Protein AF-A0A174BHV2-F1 (afdb_monomer)

pLDDT: mean 80.95, std 11.65, range [46.72, 91.5]

Radius of gyration: 16.18 Å; Cα contacts (8 Å, |Δi|>4): 27; chains: 1; bounding box: 38×16×47 Å

Nearest PDB structures (foldseek):
  7nk7-assembly1_G  TM=4.223E-01  e=9.376E+00  Mycolicibacterium smegmatis MC2 155

Secondary structure (DSSP, 8-state):
-HHHHHHHHHHHHHHHHHHHHHHHHHHHHHHHSPPPPTTT-HHHHHHHHHHHHHHHHHHHHHHHS--

InterPro domains:
  IPR026989 Transposon-encoded protein TnpV [PF14198] (1-65)

Mean predicted aligned error: 7.95 Å

Organism: NCBI:txid40520

Sequence (67 aa):
MLLQDTIGEHLLEVDKAAREREEVILKQLEEKEPLRDKEADQMAWVRAANQHRAIAKEIILRKLIYV

Foldseek 3Di:
DVVVVVVVVVVVVLVVVLVVQLVVQLVVLCVVPPADPCVVPVVSNVVSSVVSSVVSVVVSCVVRVPD

Structure (mmCIF, N/CA/C/O backbone):
data_AF-A0A174BHV2-F1
#
_entry.id   AF-A0A174BHV2-F1
#
loop_
_atom_site.group_PDB
_atom_site.id
_atom_site.type_symbol
_atom_site.label_atom_id
_atom_site.label_alt_id
_atom_site.label_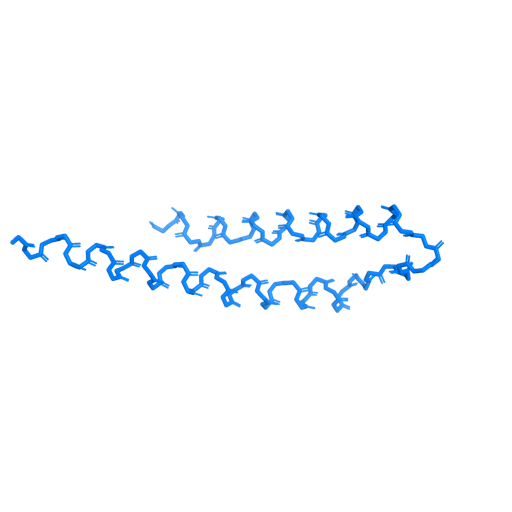comp_id
_atom_site.label_asym_id
_atom_site.label_entity_id
_atom_site.label_seq_id
_atom_site.pdbx_PDB_ins_code
_atom_site.Cartn_x
_atom_site.Cartn_y
_atom_site.Cartn_z
_atom_site.occupancy
_atom_site.B_iso_or_equiv
_atom_site.auth_seq_id
_atom_site.auth_comp_id
_atom_site.auth_asym_id
_atom_site.auth_atom_id
_atom_site.pdbx_PDB_model_num
ATOM 1 N N . MET A 1 1 ? -13.321 2.750 33.566 1.00 51.47 1 MET A N 1
ATOM 2 C CA . MET A 1 1 ? -14.012 3.323 32.394 1.00 51.47 1 MET A CA 1
ATOM 3 C C . MET A 1 1 ? -13.929 2.288 31.283 1.00 51.47 1 MET A C 1
ATOM 5 O O . MET A 1 1 ? -12.904 2.210 30.639 1.00 51.47 1 MET A O 1
ATOM 9 N N . LEU A 1 2 ? -14.966 1.467 31.097 1.00 54.97 2 LEU A N 1
ATOM 10 C CA . LEU A 1 2 ? -14.952 0.330 30.154 1.00 54.97 2 LEU A CA 1
ATOM 11 C C . LEU A 1 2 ? -14.882 0.738 28.668 1.00 54.97 2 LEU A C 1
ATOM 13 O O . LEU A 1 2 ? -14.605 -0.096 27.823 1.00 54.97 2 LEU A O 1
ATOM 17 N N . LEU A 1 3 ? -15.128 2.015 28.351 1.00 56.88 3 LEU A N 1
ATOM 18 C CA . LEU A 1 3 ? -15.170 2.533 26.978 1.00 56.88 3 LEU A CA 1
ATOM 19 C C . LEU A 1 3 ? -13.789 2.891 26.398 1.00 56.88 3 LEU A C 1
ATOM 21 O O . LEU A 1 3 ? -13.638 2.896 25.180 1.00 56.88 3 LEU A O 1
ATOM 25 N N . GLN A 1 4 ? -12.788 3.204 27.231 1.00 56.03 4 GLN A N 1
ATOM 26 C CA . GLN A 1 4 ? -11.442 3.548 26.740 1.00 56.03 4 GLN A CA 1
ATOM 27 C C . GLN A 1 4 ? -10.686 2.312 26.243 1.00 56.03 4 GLN A C 1
ATOM 29 O O . GLN A 1 4 ? -10.045 2.382 25.195 1.00 56.03 4 GLN A O 1
ATOM 34 N N . ASP A 1 5 ? -10.828 1.186 26.943 1.00 59.91 5 ASP A N 1
ATOM 35 C CA . ASP A 1 5 ? -10.169 -0.071 26.581 1.00 59.91 5 ASP A CA 1
ATOM 36 C C . ASP A 1 5 ? -10.740 -0.644 25.268 1.00 59.91 5 ASP A C 1
ATOM 38 O O . ASP A 1 5 ? -9.986 -1.033 24.379 1.00 59.91 5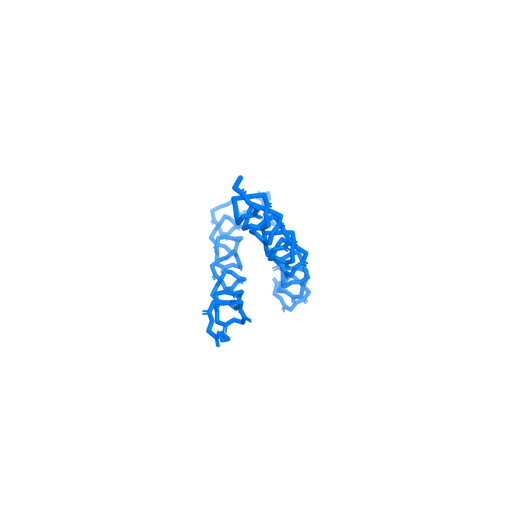 ASP A O 1
ATOM 42 N N . THR A 1 6 ? -12.062 -0.567 25.063 1.00 64.69 6 THR A N 1
ATOM 43 C CA . THR A 1 6 ? -12.721 -1.075 23.843 1.00 64.69 6 THR A CA 1
ATOM 44 C C . THR A 1 6 ? -12.467 -0.228 22.593 1.00 64.69 6 THR A C 1
ATOM 46 O O . THR A 1 6 ? -12.408 -0.759 21.488 1.00 64.69 6 THR A O 1
ATOM 49 N N . ILE A 1 7 ? -12.327 1.098 22.734 1.00 73.12 7 ILE A N 1
ATOM 50 C CA . ILE A 1 7 ? -12.041 1.986 21.590 1.00 73.12 7 ILE A CA 1
ATOM 51 C C . ILE A 1 7 ? -10.596 1.795 21.116 1.00 73.12 7 ILE A C 1
ATOM 53 O O . ILE A 1 7 ? -10.344 1.799 19.913 1.00 73.12 7 ILE A O 1
ATOM 57 N N . GLY A 1 8 ? -9.656 1.598 22.047 1.00 72.19 8 GLY A N 1
ATOM 58 C CA . GLY A 1 8 ? -8.263 1.298 21.717 1.00 72.19 8 GLY A CA 1
ATOM 59 C C . GLY A 1 8 ? -8.118 -0.013 20.944 1.00 72.19 8 GLY A C 1
ATOM 60 O O . GLY A 1 8 ? -7.462 -0.037 19.904 1.00 72.19 8 GLY A O 1
ATOM 61 N N . GLU A 1 9 ? -8.781 -1.078 21.405 1.00 78.75 9 GLU A N 1
ATOM 62 C CA . GLU A 1 9 ? -8.809 -2.369 20.703 1.00 78.75 9 GLU A CA 1
ATOM 63 C C . GLU A 1 9 ? -9.432 -2.250 19.310 1.00 78.75 9 GLU A C 1
ATOM 65 O O . GLU A 1 9 ? -8.836 -2.698 18.333 1.00 78.75 9 GLU A O 1
ATOM 70 N N . HIS A 1 10 ? -10.571 -1.564 19.184 1.00 77.75 10 HIS A N 1
ATOM 71 C CA . HIS A 1 10 ? -11.224 -1.386 17.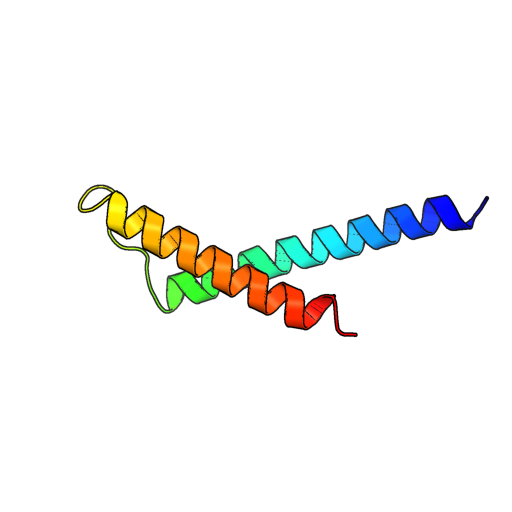890 1.00 77.75 10 HIS A CA 1
ATOM 72 C C . HIS A 1 10 ? -10.352 -0.608 16.888 1.00 77.75 10 HIS A C 1
ATOM 74 O O . HIS A 1 10 ? -10.253 -0.988 15.722 1.00 77.75 10 HIS A O 1
ATOM 80 N N . LEU A 1 11 ? -9.663 0.453 17.325 1.00 78.75 11 LEU A N 1
ATOM 81 C CA . LEU A 1 11 ? -8.735 1.198 16.464 1.00 78.75 11 LEU A CA 1
ATOM 82 C C . LEU A 1 11 ? -7.541 0.341 16.016 1.00 78.75 11 LEU A C 1
ATOM 84 O O . LEU A 1 11 ? -7.102 0.467 14.872 1.00 78.75 11 LEU A O 1
ATOM 88 N N . LEU A 1 12 ? -7.036 -0.541 16.884 1.00 82.69 12 LEU A N 1
ATOM 89 C CA . LEU A 1 12 ? -5.972 -1.488 16.538 1.00 82.69 12 LEU A CA 1
ATOM 90 C C . LEU A 1 12 ? -6.442 -2.530 15.518 1.00 82.69 12 LEU A C 1
ATOM 92 O O . LEU A 1 12 ? -5.707 -2.840 14.580 1.00 82.69 12 LEU A O 1
ATOM 96 N N . GLU A 1 13 ? -7.661 -3.050 15.660 1.00 82.00 13 GLU A N 1
ATOM 97 C CA . GLU A 1 13 ? -8.250 -3.967 14.680 1.00 82.00 13 GLU A CA 1
ATOM 98 C C . GLU A 1 13 ? -8.448 -3.293 13.317 1.00 82.00 13 GLU A C 1
ATOM 100 O O . GLU A 1 13 ? -8.117 -3.880 12.284 1.00 82.00 13 GLU A O 1
ATOM 105 N N . VAL A 1 14 ? -8.925 -2.044 13.305 1.00 81.56 14 VAL A N 1
ATOM 106 C CA . VAL A 1 14 ? -9.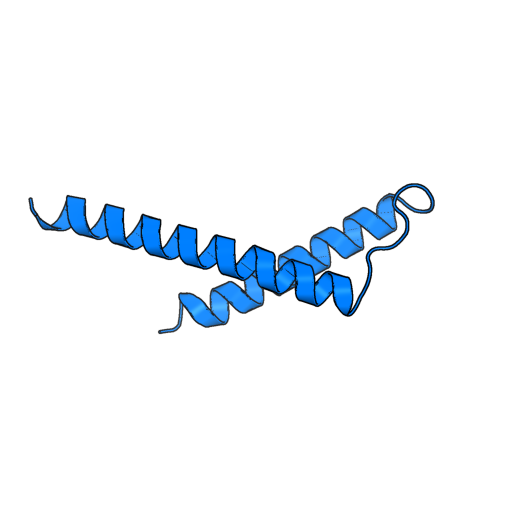101 -1.250 12.080 1.00 81.56 14 VAL A CA 1
ATOM 107 C C . VAL A 1 14 ? -7.756 -0.966 11.402 1.00 81.56 14 VAL A C 1
ATOM 109 O O . VAL A 1 14 ? -7.650 -1.129 10.186 1.00 81.56 14 VAL A O 1
ATOM 112 N N . ASP A 1 15 ? -6.714 -0.598 12.155 1.00 82.06 15 ASP A N 1
ATOM 113 C CA . ASP A 1 15 ? -5.360 -0.388 11.618 1.00 82.06 15 ASP A CA 1
ATOM 114 C C . ASP A 1 15 ? -4.764 -1.690 11.059 1.00 82.06 15 ASP A C 1
ATOM 116 O O . ASP A 1 15 ? -4.224 -1.700 9.949 1.00 82.06 15 ASP A O 1
ATOM 120 N N . LYS A 1 16 ? -4.938 -2.816 11.760 1.00 86.25 16 LYS A N 1
ATOM 121 C CA . LYS A 1 16 ? -4.496 -4.128 11.274 1.00 86.25 16 LYS A CA 1
ATOM 122 C C . LYS A 1 16 ? -5.201 -4.507 9.969 1.00 86.25 16 LYS A C 1
ATOM 124 O O . LYS A 1 16 ? -4.537 -4.866 8.997 1.00 86.25 16 LYS A O 1
ATOM 129 N N . ALA A 1 17 ? -6.524 -4.360 9.916 1.00 83.38 17 ALA A N 1
ATOM 130 C CA . ALA A 1 17 ? -7.307 -4.632 8.715 1.00 83.38 17 ALA A CA 1
ATOM 131 C C . ALA A 1 17 ? -6.934 -3.696 7.552 1.00 83.38 17 ALA A C 1
ATOM 133 O O . ALA A 1 17 ? -6.935 -4.115 6.392 1.00 83.38 17 ALA A O 1
ATOM 134 N N . ALA A 1 18 ? -6.596 -2.435 7.839 1.00 81.75 18 ALA A N 1
ATOM 135 C CA . ALA A 1 18 ? -6.121 -1.491 6.835 1.00 81.75 18 ALA A CA 1
ATOM 136 C C . ALA A 1 18 ? -4.771 -1.923 6.243 1.00 81.75 18 ALA A C 1
ATOM 138 O O . ALA A 1 18 ? -4.631 -1.915 5.022 1.00 81.75 18 ALA A O 1
ATOM 139 N N . ARG A 1 19 ? -3.815 -2.363 7.074 1.00 85.12 19 ARG A N 1
ATOM 140 C CA . ARG A 1 19 ? -2.493 -2.839 6.624 1.00 85.12 19 ARG A CA 1
ATOM 141 C C . ARG A 1 19 ? -2.574 -4.114 5.795 1.00 85.12 19 ARG A C 1
ATOM 143 O O . ARG A 1 19 ? -1.969 -4.183 4.730 1.00 85.12 19 ARG A O 1
ATOM 150 N N . GLU A 1 20 ? -3.355 -5.096 6.243 1.00 87.75 20 GLU A N 1
ATOM 151 C CA . GLU A 1 20 ? -3.564 -6.339 5.488 1.00 87.75 20 GLU A CA 1
ATOM 152 C C . GLU A 1 20 ? -4.179 -6.047 4.111 1.00 87.75 20 GLU A C 1
ATOM 154 O O . GLU A 1 20 ? -3.759 -6.601 3.094 1.00 87.75 20 GLU A O 1
ATOM 159 N N . ARG A 1 21 ? -5.136 -5.113 4.048 1.00 84.81 21 ARG A N 1
ATOM 160 C CA . ARG A 1 21 ? -5.729 -4.672 2.778 1.00 84.81 21 ARG A CA 1
ATOM 161 C C . ARG A 1 21 ? -4.751 -3.877 1.917 1.00 84.81 21 ARG A C 1
ATOM 163 O O . ARG A 1 21 ? -4.769 -4.057 0.702 1.00 84.81 21 ARG A O 1
ATOM 170 N N . GLU A 1 22 ? -3.919 -3.022 2.509 1.00 87.31 22 GLU A N 1
ATOM 171 C CA . GLU A 1 22 ? -2.879 -2.277 1.790 1.00 87.31 22 GLU A CA 1
ATOM 172 C C . GLU A 1 22 ? -1.918 -3.224 1.083 1.00 87.31 22 GLU A C 1
ATOM 174 O O . GLU A 1 22 ? -1.682 -3.062 -0.112 1.00 87.31 22 GLU A O 1
ATOM 179 N N . GLU A 1 23 ? -1.441 -4.257 1.774 1.00 87.75 23 GLU A N 1
ATOM 180 C CA . GLU A 1 23 ? -0.530 -5.236 1.186 1.00 87.75 23 GLU A CA 1
ATOM 181 C C . GLU A 1 23 ? -1.171 -5.983 0.007 1.00 87.75 23 GLU A C 1
ATOM 183 O O . GLU A 1 23 ? -0.547 -6.140 -1.044 1.00 87.75 23 GLU A O 1
ATOM 188 N N . VAL A 1 24 ? -2.436 -6.397 0.140 1.00 90.38 24 VAL A N 1
ATOM 189 C CA . VAL A 1 24 ? -3.171 -7.063 -0.947 1.00 90.38 24 VAL A CA 1
ATOM 190 C C . VAL A 1 24 ? -3.344 -6.138 -2.152 1.00 90.38 24 VAL A C 1
ATOM 192 O O . VAL A 1 24 ? -3.138 -6.564 -3.288 1.00 90.38 24 VAL A O 1
ATOM 195 N N . ILE A 1 25 ? -3.702 -4.871 -1.929 1.00 88.62 25 ILE A N 1
ATOM 196 C CA . ILE A 1 25 ? -3.900 -3.907 -3.016 1.00 88.62 25 ILE A CA 1
ATOM 197 C C . ILE A 1 25 ? -2.573 -3.593 -3.711 1.00 88.62 25 ILE A C 1
ATOM 199 O O . ILE A 1 25 ? -2.540 -3.525 -4.936 1.00 88.62 25 ILE A O 1
ATOM 203 N N . LEU A 1 26 ? -1.482 -3.439 -2.957 1.00 89.19 26 LEU A N 1
ATOM 204 C CA . LEU A 1 26 ? -0.159 -3.200 -3.529 1.00 89.19 26 LEU A CA 1
ATOM 205 C C . LEU A 1 26 ? 0.304 -4.381 -4.389 1.00 89.19 26 LEU A C 1
ATOM 207 O O . LEU A 1 26 ? 0.731 -4.149 -5.515 1.00 89.19 26 LEU A O 1
ATOM 211 N N . LYS A 1 27 ? 0.126 -5.629 -3.930 1.00 89.31 27 LYS A N 1
ATOM 212 C CA . LYS A 1 27 ? 0.427 -6.823 -4.744 1.00 89.31 27 LYS A CA 1
ATOM 213 C C . LYS A 1 27 ? -0.386 -6.850 -6.039 1.00 89.31 27 LYS A C 1
ATOM 215 O O . LYS A 1 27 ? 0.167 -7.077 -7.106 1.00 89.31 27 LYS A O 1
ATOM 220 N N . GLN A 1 28 ? -1.683 -6.547 -5.969 1.00 88.88 28 GLN A N 1
ATOM 221 C CA . GLN A 1 28 ? -2.539 -6.488 -7.161 1.00 88.88 28 GLN A CA 1
ATOM 222 C C . GLN A 1 28 ? -2.153 -5.361 -8.129 1.00 88.88 28 GLN A C 1
ATOM 224 O O . GLN A 1 28 ? -2.320 -5.507 -9.341 1.00 88.88 28 GLN A O 1
ATOM 229 N N . LEU A 1 29 ? -1.688 -4.219 -7.615 1.00 88.81 29 LEU A N 1
ATOM 230 C CA . LEU A 1 29 ? -1.197 -3.117 -8.443 1.00 88.81 29 LEU A CA 1
ATOM 231 C C . LEU A 1 29 ? 0.124 -3.483 -9.117 1.00 88.81 29 LEU A C 1
ATOM 233 O O . LEU A 1 29 ? 0.274 -3.208 -10.300 1.00 88.81 29 LEU A O 1
ATOM 237 N N . GLU A 1 30 ? 1.024 -4.158 -8.407 1.00 87.75 30 GLU A N 1
ATOM 238 C CA . GLU A 1 30 ? 2.302 -4.626 -8.945 1.00 87.75 30 GLU A CA 1
ATOM 239 C C . GLU A 1 30 ? 2.124 -5.742 -9.991 1.00 87.75 30 GLU A C 1
ATOM 241 O O . GLU A 1 30 ? 2.818 -5.750 -11.003 1.00 87.75 30 GLU A O 1
ATOM 246 N N . GLU A 1 31 ? 1.143 -6.634 -9.821 1.00 89.56 31 GLU A N 1
ATOM 247 C CA . GLU A 1 31 ? 0.773 -7.631 -10.839 1.00 89.56 31 GLU A CA 1
ATOM 248 C C . GLU A 1 31 ? 0.215 -6.991 -12.120 1.00 89.56 31 GLU A C 1
ATOM 250 O O . GLU A 1 31 ? 0.490 -7.459 -13.226 1.00 89.56 31 GLU A O 1
ATOM 255 N N . LYS A 1 32 ? -0.596 -5.933 -11.989 1.00 88.44 32 LYS A N 1
ATOM 256 C CA . LYS A 1 32 ? -1.217 -5.248 -13.136 1.00 88.44 32 LYS A CA 1
ATOM 257 C C . LYS A 1 32 ? -0.273 -4.281 -13.835 1.00 88.44 32 LYS A C 1
ATOM 259 O O . LYS A 1 32 ? -0.323 -4.143 -15.054 1.00 88.44 32 LYS A O 1
ATOM 264 N N . GLU A 1 33 ? 0.529 -3.574 -13.058 1.00 86.38 33 GLU A N 1
ATOM 265 C CA . GLU A 1 33 ? 1.461 -2.558 -13.514 1.00 86.38 33 GLU A CA 1
ATOM 266 C C . GLU A 1 33 ? 2.789 -2.782 -12.783 1.00 86.38 33 GLU A C 1
ATOM 268 O O . GLU A 1 33 ? 3.035 -2.161 -11.752 1.00 86.38 33 GLU A O 1
ATOM 273 N N . PRO A 1 34 ? 3.653 -3.684 -13.275 1.00 85.25 34 PRO A N 1
ATOM 274 C CA . PRO A 1 34 ? 4.918 -3.956 -12.614 1.00 85.25 34 PRO A CA 1
ATOM 275 C C . PRO A 1 34 ? 5.755 -2.685 -12.530 1.00 85.25 34 PRO A C 1
ATOM 277 O O . PRO A 1 34 ? 5.844 -1.895 -13.479 1.00 85.25 34 PRO A O 1
ATOM 280 N N . LEU A 1 35 ? 6.381 -2.485 -11.373 1.00 84.56 35 LEU A N 1
ATOM 281 C CA . LEU A 1 35 ? 7.288 -1.367 -11.185 1.00 84.56 35 LEU A CA 1
ATOM 282 C C . LEU A 1 35 ? 8.456 -1.492 -12.169 1.00 84.56 35 LEU A C 1
ATOM 284 O O . LEU A 1 35 ? 8.956 -2.581 -12.448 1.00 84.56 35 LEU A O 1
ATOM 288 N N . ARG A 1 36 ? 8.882 -0.347 -12.708 1.00 81.56 36 ARG A N 1
ATOM 289 C CA . ARG A 1 36 ? 10.036 -0.276 -13.614 1.00 81.56 36 ARG A CA 1
ATOM 290 C C . ARG A 1 36 ? 11.293 -0.786 -12.917 1.00 81.56 36 ARG A C 1
ATOM 292 O O . ARG A 1 36 ? 11.363 -0.795 -11.695 1.00 81.56 36 ARG A O 1
ATOM 299 N N . ASP A 1 37 ? 12.312 -1.156 -13.677 1.00 84.81 37 ASP A N 1
ATOM 300 C CA . ASP A 1 37 ? 13.591 -1.499 -13.066 1.00 84.81 37 ASP A CA 1
ATOM 301 C C . ASP A 1 37 ? 14.173 -0.280 -12.327 1.00 84.81 37 ASP A C 1
ATOM 303 O O . ASP A 1 37 ? 14.381 0.794 -12.903 1.00 84.81 37 ASP A O 1
ATOM 307 N N . LYS A 1 38 ? 14.395 -0.452 -11.022 1.00 85.44 38 LYS A N 1
ATOM 308 C CA . LYS A 1 38 ? 14.887 0.591 -10.124 1.00 85.44 38 LYS A CA 1
ATOM 309 C C . LYS A 1 38 ? 16.314 1.009 -10.467 1.00 85.44 38 LYS A C 1
ATOM 311 O O . LYS A 1 38 ? 16.655 2.172 -10.253 1.00 85.44 38 LYS A O 1
ATOM 316 N N . GLU A 1 39 ? 17.133 0.083 -10.962 1.00 85.44 39 GLU A N 1
ATOM 317 C CA . GLU A 1 39 ? 18.525 0.360 -11.328 1.00 85.44 39 GLU A CA 1
ATOM 318 C C . GLU A 1 39 ? 18.613 1.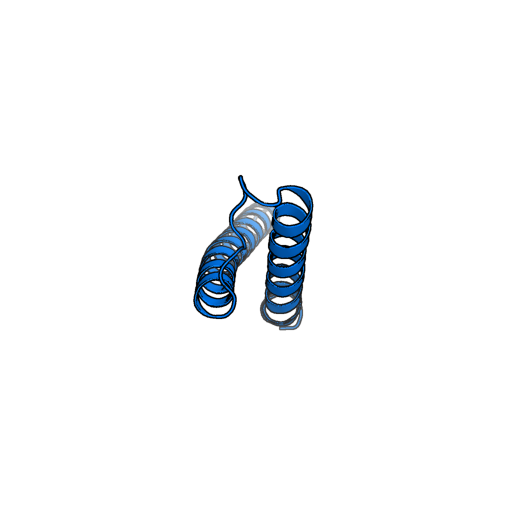137 -12.644 1.00 85.44 39 GLU A C 1
ATOM 320 O O . GLU A 1 39 ? 19.472 2.004 -12.795 1.00 85.44 39 GLU A O 1
ATOM 325 N N . ALA A 1 40 ? 17.680 0.883 -13.566 1.00 84.69 40 ALA A N 1
ATOM 326 C CA . ALA A 1 40 ? 17.622 1.558 -14.857 1.00 84.69 40 ALA A CA 1
ATOM 327 C C . ALA A 1 40 ? 17.058 2.987 -14.766 1.00 84.69 40 ALA A C 1
ATOM 329 O O . ALA A 1 40 ? 17.543 3.883 -15.456 1.00 84.69 40 ALA A O 1
ATOM 330 N N . ASP A 1 41 ? 16.034 3.217 -13.933 1.00 86.88 41 ASP A N 1
ATOM 331 C CA . ASP A 1 41 ? 15.439 4.546 -13.742 1.00 86.88 41 ASP A CA 1
ATOM 332 C C . ASP A 1 41 ? 14.852 4.715 -12.332 1.00 86.88 41 ASP A C 1
ATOM 334 O O . ASP A 1 41 ? 13.662 4.500 -12.063 1.00 86.88 41 ASP A O 1
ATOM 338 N N . GLN A 1 42 ? 15.710 5.158 -11.413 1.00 87.69 42 GLN A N 1
ATOM 339 C CA . GLN A 1 42 ? 15.359 5.353 -10.010 1.00 87.69 42 GLN A CA 1
ATOM 340 C C . GLN A 1 42 ? 14.232 6.382 -9.811 1.00 87.69 42 GLN A C 1
ATOM 342 O O . GLN A 1 42 ? 13.386 6.202 -8.931 1.00 87.69 42 GLN A O 1
ATOM 347 N N . MET A 1 43 ? 14.184 7.457 -10.608 1.00 90.06 43 MET A N 1
ATOM 348 C CA . MET A 1 43 ? 13.152 8.492 -10.453 1.00 90.06 43 MET A CA 1
ATOM 349 C C . MET A 1 43 ? 11.787 7.998 -10.925 1.00 90.06 43 ME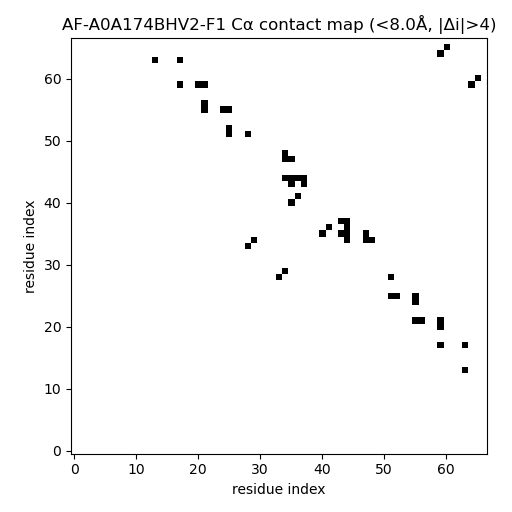T A C 1
ATOM 351 O O . MET A 1 43 ? 10.777 8.255 -10.260 1.00 90.06 43 MET A O 1
ATOM 355 N N . ALA A 1 44 ? 11.741 7.273 -12.044 1.00 86.50 44 ALA A N 1
ATOM 356 C CA . ALA A 1 44 ? 10.501 6.675 -12.516 1.00 86.50 44 ALA A CA 1
ATOM 357 C C . ALA A 1 44 ? 10.005 5.577 -11.567 1.00 86.50 44 ALA A C 1
ATOM 359 O O . ALA A 1 44 ? 8.801 5.500 -11.322 1.00 86.50 44 ALA A O 1
ATOM 360 N N . TRP A 1 45 ? 10.912 4.796 -10.970 1.00 91.50 45 TRP A N 1
ATOM 361 C CA . TRP A 1 45 ? 10.559 3.813 -9.946 1.00 91.50 45 TRP A CA 1
ATOM 362 C C . TRP A 1 45 ? 9.916 4.461 -8.718 1.00 91.50 45 TRP A C 1
ATOM 364 O O . TRP A 1 45 ? 8.830 4.059 -8.304 1.00 91.50 45 TRP A O 1
ATOM 374 N N . VAL A 1 46 ? 10.534 5.516 -8.168 1.00 90.19 46 VAL A N 1
ATOM 375 C CA . VAL A 1 46 ? 9.980 6.244 -7.012 1.00 90.19 46 VAL A CA 1
ATOM 376 C C . VAL A 1 46 ? 8.614 6.842 -7.347 1.00 90.19 46 VAL A C 1
ATOM 378 O O . VAL A 1 46 ? 7.697 6.775 -6.527 1.00 90.19 46 VAL A O 1
ATOM 381 N N . ARG A 1 47 ? 8.443 7.403 -8.551 1.00 89.88 47 ARG A N 1
ATOM 382 C CA . ARG A 1 47 ? 7.152 7.944 -8.994 1.00 89.88 47 ARG A CA 1
ATOM 383 C C . ARG A 1 47 ? 6.076 6.856 -9.053 1.00 89.88 47 ARG A C 1
ATOM 385 O O . ARG A 1 47 ? 4.998 7.067 -8.503 1.00 89.88 47 ARG A O 1
ATOM 392 N N . ALA A 1 48 ? 6.375 5.714 -9.670 1.00 88.38 48 ALA A N 1
ATOM 393 C CA . ALA A 1 48 ? 5.438 4.600 -9.795 1.00 88.38 48 ALA A CA 1
ATOM 394 C C . ALA A 1 48 ? 5.063 4.014 -8.422 1.00 88.38 48 ALA A C 1
ATOM 396 O O . ALA A 1 48 ? 3.883 3.884 -8.106 1.00 88.38 48 ALA A O 1
ATOM 397 N N . ALA A 1 49 ? 6.049 3.787 -7.549 1.00 89.00 49 ALA A N 1
ATOM 398 C CA . ALA A 1 49 ? 5.810 3.295 -6.194 1.00 89.00 49 ALA A CA 1
ATOM 399 C C . ALA A 1 49 ? 4.943 4.264 -5.365 1.00 89.00 49 ALA A C 1
ATOM 401 O O . ALA A 1 49 ? 4.041 3.845 -4.633 1.00 89.00 49 ALA A O 1
ATOM 402 N N . ASN A 1 50 ? 5.173 5.575 -5.495 1.00 90.44 50 ASN A N 1
ATOM 403 C CA . ASN A 1 50 ? 4.356 6.587 -4.823 1.00 90.44 50 ASN A CA 1
ATOM 404 C C . ASN A 1 50 ? 2.924 6.638 -5.370 1.00 90.44 50 ASN A C 1
ATOM 406 O O . ASN A 1 50 ? 1.983 6.790 -4.591 1.00 90.44 50 ASN A O 1
ATOM 410 N N . GLN A 1 51 ? 2.746 6.476 -6.682 1.00 90.44 51 GLN A N 1
ATOM 411 C CA . GLN A 1 51 ? 1.430 6.400 -7.312 1.00 90.44 51 GLN A CA 1
ATOM 412 C C . GLN A 1 51 ? 0.650 5.174 -6.824 1.00 90.44 51 GLN A C 1
ATOM 414 O O . GLN A 1 51 ? -0.506 5.308 -6.427 1.00 90.44 51 GLN A O 1
ATOM 419 N N . HIS A 1 52 ? 1.281 3.999 -6.767 1.00 90.94 52 HIS A N 1
ATOM 420 C CA . HIS A 1 52 ? 0.648 2.784 -6.242 1.00 90.94 52 HIS A CA 1
ATOM 421 C C . HIS A 1 52 ? 0.216 2.938 -4.787 1.00 90.94 52 HIS A C 1
ATOM 423 O O . HIS A 1 52 ? -0.915 2.601 -4.442 1.00 90.94 52 HIS A O 1
ATOM 429 N N . ARG A 1 53 ? 1.067 3.532 -3.941 1.00 89.12 53 ARG A N 1
ATOM 430 C CA . ARG A 1 53 ? 0.708 3.855 -2.551 1.00 89.12 53 ARG A CA 1
ATOM 431 C C . ARG A 1 53 ? -0.463 4.830 -2.458 1.00 89.12 53 ARG A C 1
ATOM 433 O O . ARG A 1 53 ? -1.315 4.663 -1.590 1.00 89.12 53 ARG A O 1
ATOM 440 N N . ALA A 1 54 ? -0.523 5.84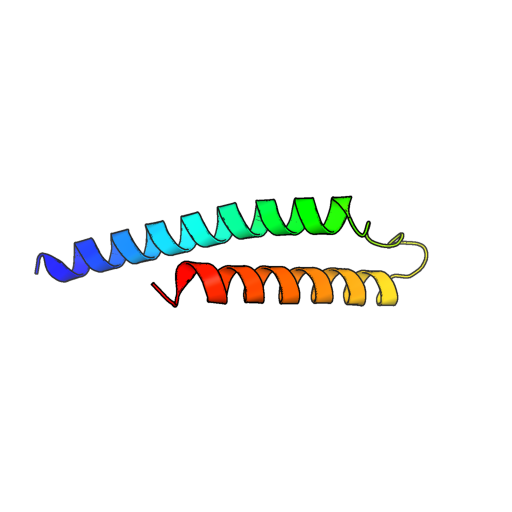1 -3.323 1.00 90.88 54 ALA A N 1
ATOM 441 C CA . ALA A 1 54 ? -1.639 6.785 -3.345 1.00 90.88 54 ALA A CA 1
ATOM 442 C C . ALA A 1 54 ? -2.960 6.087 -3.714 1.00 90.88 54 ALA A C 1
ATOM 444 O O . ALA A 1 54 ? -3.958 6.269 -3.018 1.00 90.88 54 ALA A O 1
ATOM 445 N N . ILE A 1 55 ? -2.940 5.225 -4.737 1.00 89.06 55 ILE A N 1
ATOM 446 C CA . ILE A 1 55 ? -4.104 4.435 -5.164 1.00 89.06 55 ILE A CA 1
ATOM 447 C C . ILE A 1 55 ? -4.550 3.479 -4.050 1.00 89.06 55 ILE A C 1
ATOM 449 O O . ILE A 1 55 ? -5.738 3.416 -3.731 1.00 89.06 55 ILE A O 1
ATOM 453 N N . ALA A 1 56 ? -3.612 2.769 -3.415 1.00 87.69 56 ALA A N 1
ATOM 454 C CA . ALA A 1 56 ? -3.921 1.855 -2.318 1.00 87.69 56 ALA A CA 1
ATOM 455 C C . ALA A 1 56 ? -4.599 2.580 -1.147 1.00 87.69 56 ALA A C 1
ATOM 457 O O . ALA A 1 56 ? -5.655 2.150 -0.678 1.00 87.69 56 ALA A O 1
ATOM 458 N N . LYS A 1 57 ? -4.055 3.731 -0.737 1.00 85.50 57 LYS A N 1
ATOM 459 C CA . LYS A 1 57 ? -4.642 4.567 0.318 1.00 85.50 57 LYS A CA 1
ATOM 460 C C . LYS A 1 57 ? -6.031 5.069 -0.048 1.00 85.50 57 LYS A C 1
ATOM 462 O O . LYS A 1 57 ? -6.924 5.007 0.789 1.00 85.50 57 LYS A O 1
ATOM 467 N N . GLU A 1 58 ? -6.247 5.520 -1.281 1.00 86.94 58 GLU A N 1
ATOM 468 C CA . GLU A 1 58 ? -7.570 5.975 -1.714 1.00 86.94 58 GLU A CA 1
ATOM 469 C C . GLU A 1 58 ? -8.612 4.845 -1.665 1.00 86.94 58 GLU A C 1
ATOM 471 O O . GLU A 1 58 ? -9.726 5.044 -1.173 1.00 86.94 58 GLU A O 1
A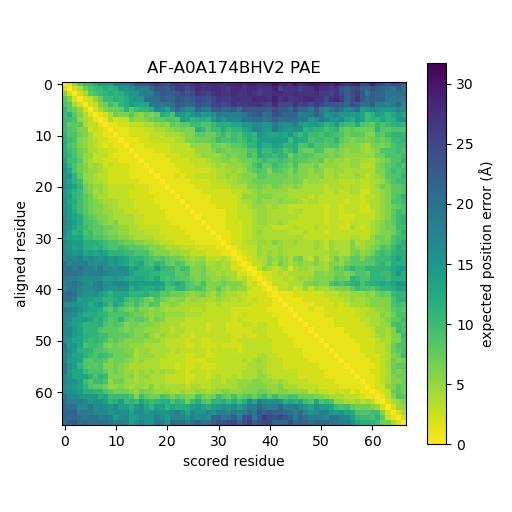TOM 476 N N . ILE A 1 59 ? -8.248 3.635 -2.104 1.00 85.88 59 ILE A N 1
ATOM 477 C CA . ILE A 1 59 ? -9.130 2.460 -2.049 1.00 85.88 59 ILE A CA 1
ATOM 478 C C . ILE A 1 59 ? -9.469 2.090 -0.598 1.00 85.88 59 ILE A C 1
ATOM 480 O O . ILE A 1 59 ? -10.625 1.785 -0.297 1.00 85.88 59 ILE A O 1
ATOM 484 N N . ILE A 1 60 ? -8.484 2.122 0.301 1.00 82.56 60 ILE A N 1
ATOM 485 C CA . ILE A 1 60 ? -8.664 1.838 1.732 1.00 82.56 60 ILE A CA 1
ATOM 486 C C . ILE A 1 60 ? -9.580 2.877 2.375 1.00 82.56 60 ILE A C 1
ATOM 488 O O . ILE A 1 60 ? -10.556 2.499 3.021 1.00 82.56 60 ILE A O 1
ATOM 492 N N . LEU A 1 61 ? -9.322 4.169 2.150 1.00 80.06 61 LEU A N 1
ATOM 493 C CA . LEU A 1 61 ? -10.125 5.269 2.692 1.00 80.06 61 LEU A CA 1
ATOM 494 C C . LEU A 1 61 ? -11.596 5.148 2.277 1.00 80.06 61 LEU A C 1
ATOM 496 O O . LEU A 1 61 ? -12.483 5.256 3.123 1.00 80.06 61 LEU A O 1
ATOM 500 N N . ARG A 1 62 ? -11.865 4.844 1.000 1.00 75.81 62 ARG A N 1
ATOM 501 C CA . ARG A 1 62 ? -13.234 4.633 0.503 1.00 75.81 62 ARG A CA 1
ATOM 502 C C . ARG A 1 62 ? -13.926 3.412 1.119 1.00 75.81 62 ARG A C 1
ATOM 504 O O . ARG A 1 62 ? -15.146 3.410 1.209 1.00 75.81 62 ARG A O 1
ATOM 511 N N . LYS A 1 63 ? -13.182 2.370 1.512 1.00 65.2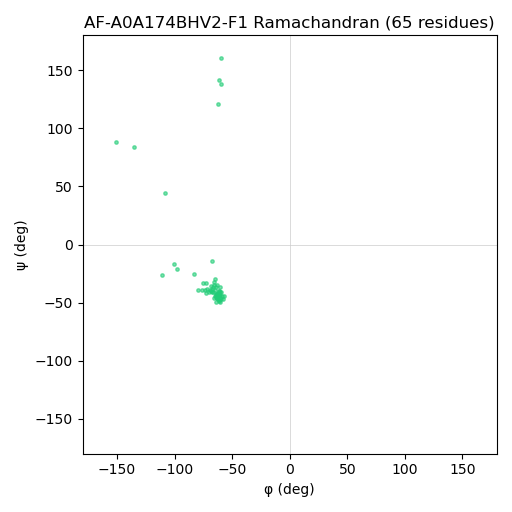5 63 LYS A N 1
ATOM 512 C CA . LYS A 1 63 ? -13.743 1.090 1.990 1.00 65.25 63 LYS A CA 1
ATOM 513 C C . LYS A 1 63 ? -13.816 0.933 3.510 1.00 65.25 63 LYS A C 1
ATOM 515 O O . LYS A 1 63 ? -14.534 0.048 3.964 1.00 65.25 63 LYS A O 1
ATOM 520 N N . LEU A 1 64 ? -13.033 1.689 4.280 1.00 64.06 64 LEU A N 1
ATOM 521 C CA . LEU A 1 64 ? -12.955 1.555 5.743 1.00 64.06 64 LEU A CA 1
ATOM 522 C C . LEU A 1 64 ? -13.547 2.747 6.502 1.00 64.06 64 LEU A C 1
ATOM 524 O O . LEU A 1 64 ? -13.990 2.549 7.624 1.00 64.06 64 LEU A O 1
ATOM 528 N N . ILE A 1 65 ? -13.573 3.953 5.918 1.00 56.84 65 ILE A N 1
ATOM 529 C CA . ILE A 1 65 ? -14.008 5.172 6.634 1.00 56.84 65 ILE A CA 1
ATOM 530 C C . ILE A 1 65 ? -15.456 5.586 6.298 1.00 56.84 65 ILE A C 1
ATOM 532 O O . ILE A 1 65 ? -16.065 6.332 7.052 1.00 56.84 65 ILE A O 1
ATOM 536 N N . TYR A 1 66 ? -16.041 5.076 5.209 1.00 49.09 66 TYR A N 1
ATOM 537 C CA . TYR A 1 66 ? -17.418 5.385 4.781 1.00 49.09 66 TYR A CA 1
ATOM 538 C C . TYR A 1 66 ? -18.390 4.204 4.988 1.00 49.09 66 TYR A C 1
ATOM 540 O O . TYR A 1 66 ? -19.153 3.869 4.082 1.00 49.09 66 TYR A O 1
ATOM 548 N N . VAL A 1 67 ? -18.328 3.543 6.148 1.00 46.72 67 VAL A N 1
ATOM 549 C CA . VAL A 1 67 ? -19.362 2.589 6.601 1.00 46.72 67 VAL A CA 1
ATOM 550 C C . VAL A 1 67 ? -20.247 3.271 7.631 1.00 46.72 67 VAL A C 1
ATOM 552 O O . VAL A 1 67 ? -19.676 3.952 8.511 1.00 46.72 67 VAL A O 1
#

Solvent-accessible surface area (backbone atoms only — not comparable to full-atom values): 3837 Å² total; per-residue (Å²): 120,81,64,62,62,53,52,54,51,50,53,52,51,52,51,51,54,49,51,58,49,40,54,54,44,47,52,54,44,40,73,76,53,62,74,57,60,52,89,82,36,52,69,62,23,54,50,50,55,52,49,51,52,53,53,32,50,52,55,47,51,64,70,69,70,74,117